Protein AF-A0A4S8LZR8-F1 (afdb_monomer)

Sequence (125 aa):
MASNDDIWLQGQAEVNFLKEKYPHVDDETIDWLVQNRAGSRQRIRKAKYNRESYQCNRESRLLKAKIRNERKQQLLEMLSAEEQESARSTHLAAHRAAQEYYRIGKRQILADKEKERRRKKRANL

Solvent-accessible surface area (backbone atoms only — not comparable to full-atom values): 7054 Å² total; per-residue (Å²): 131,87,59,90,64,64,67,71,50,60,68,70,62,33,54,51,50,48,43,70,75,40,73,90,58,52,70,69,58,51,52,52,48,52,53,54,41,52,55,49,45,50,52,51,51,51,52,51,50,51,50,52,53,41,62,79,40,39,66,64,52,51,50,55,49,49,54,52,50,52,52,51,49,55,57,45,71,73,43,54,73,70,56,37,52,52,51,51,52,52,50,51,52,53,50,51,51,53,50,48,55,49,47,67,80,36,46,66,62,53,51,52,51,51,53,50,51,52,50,53,55,60,74,76,104

Foldseek 3Di:
DDDPCLLVDDDPRVLVVCCVVCVPDDPVVSVVVRVVSVVVVVVVVVVVCVVVVCVVCVVVVVVVVVVVVVVVVVVLVPDDPVVNVVVVVVVVVVVVVVVVVVCVVCVPVVVVVVVVVVVVVVVVD

pLDDT: mean 86.0, std 9.78, range [36.94, 95.06]

Secondary structure (DSSP, 8-state):
---GGGGG--THHHHHHHHHH-TTS-HHHHHHHHHHHHHHHHHHHHHHHHHHHHHHTHHHHHHHHHHHHHHHHHHHHTS-HHHHHHHHHHHHHHHHHHHHHHHHHTHHHHHHHHHHHHHHHHH--

Organism: Dendrothele bispora (strain CBS 962.96) (NCBI:txid1314807)

Structure (mmCIF, N/CA/C/O backbone):
data_AF-A0A4S8LZR8-F1
#
_entry.id   AF-A0A4S8LZR8-F1
#
loop_
_atom_site.group_PDB
_atom_site.id
_atom_site.type_symbol
_atom_site.label_atom_id
_atom_site.label_alt_id
_atom_site.label_comp_id
_atom_site.label_asym_id
_atom_site.label_entity_id
_atom_site.label_seq_id
_atom_site.pdbx_PDB_ins_code
_atom_site.Cartn_x
_atom_site.Cartn_y
_atom_site.Cartn_z
_atom_site.occupancy
_atom_site.B_iso_or_equiv
_atom_site.auth_seq_id
_atom_site.auth_comp_id
_atom_site.auth_asym_id
_atom_site.auth_atom_id
_atom_site.pdbx_PDB_model_num
ATOM 1 N N . MET A 1 1 ? 3.579 -3.665 -31.193 1.00 37.84 1 MET A N 1
ATOM 2 C CA . MET A 1 1 ? 3.192 -3.141 -29.864 1.00 37.84 1 MET A CA 1
ATOM 3 C C . MET A 1 1 ? 3.915 -3.976 -28.822 1.00 37.84 1 MET A C 1
ATOM 5 O O . MET A 1 1 ? 3.700 -5.177 -28.806 1.00 37.84 1 MET A O 1
ATOM 9 N N . ALA A 1 2 ? 4.811 -3.373 -28.038 1.00 36.94 2 ALA A N 1
ATOM 10 C CA . ALA A 1 2 ? 5.509 -4.048 -26.941 1.00 36.94 2 ALA A CA 1
ATOM 11 C C . ALA A 1 2 ? 4.481 -4.616 -25.946 1.00 36.94 2 ALA A C 1
ATOM 13 O O . ALA A 1 2 ? 3.664 -3.857 -25.417 1.00 36.94 2 ALA A O 1
ATOM 14 N N . SER A 1 3 ? 4.479 -5.938 -25.752 1.00 49.44 3 SER A N 1
ATOM 15 C CA . SER A 1 3 ? 3.662 -6.594 -24.729 1.00 49.44 3 SER A CA 1
ATOM 16 C C . SER A 1 3 ? 4.074 -6.061 -23.352 1.00 49.44 3 SER A C 1
ATOM 18 O O . SER A 1 3 ? 5.243 -5.762 -23.114 1.00 49.44 3 SER A O 1
ATOM 20 N N . ASN A 1 4 ? 3.136 -5.975 -22.406 1.00 57.59 4 ASN A N 1
ATOM 21 C CA . ASN A 1 4 ? 3.429 -5.630 -21.005 1.00 57.59 4 ASN A CA 1
ATOM 22 C C . ASN A 1 4 ? 4.442 -6.588 -20.328 1.00 57.59 4 ASN A C 1
ATOM 24 O O . ASN A 1 4 ? 4.862 -6.326 -19.199 1.00 57.59 4 ASN A O 1
ATOM 28 N N . ASP A 1 5 ? 4.843 -7.671 -21.000 1.00 62.25 5 ASP A N 1
ATOM 29 C CA . ASP A 1 5 ? 5.773 -8.681 -20.500 1.00 62.25 5 ASP A CA 1
ATOM 30 C C . ASP A 1 5 ? 7.255 -8.316 -20.648 1.00 62.25 5 ASP A C 1
ATOM 32 O O . ASP A 1 5 ? 8.095 -8.900 -19.961 1.00 62.25 5 ASP A O 1
ATOM 36 N N . ASP A 1 6 ? 7.599 -7.300 -21.444 1.00 70.75 6 ASP A N 1
ATOM 37 C CA . ASP A 1 6 ? 9.002 -6.945 -21.699 1.00 70.75 6 ASP A CA 1
ATOM 38 C C . ASP A 1 6 ? 9.733 -6.516 -20.417 1.00 70.75 6 ASP A C 1
ATOM 40 O O . ASP A 1 6 ? 10.953 -6.641 -20.312 1.00 70.75 6 ASP A O 1
ATOM 44 N N . ILE A 1 7 ? 9.001 -6.021 -19.407 1.00 77.81 7 ILE A N 1
ATOM 45 C CA . ILE A 1 7 ? 9.563 -5.633 -18.102 1.00 77.81 7 ILE A CA 1
ATOM 46 C C . ILE A 1 7 ? 10.216 -6.807 -17.362 1.00 77.81 7 ILE A C 1
ATOM 48 O O . ILE A 1 7 ? 11.022 -6.575 -16.460 1.00 77.81 7 ILE A O 1
ATOM 52 N N . TRP A 1 8 ? 9.891 -8.048 -17.733 1.00 86.50 8 TRP A N 1
ATOM 53 C CA . TRP A 1 8 ? 10.426 -9.262 -17.122 1.00 86.50 8 TRP A CA 1
ATOM 54 C C . TRP A 1 8 ? 11.713 -9.775 -17.759 1.00 86.50 8 TRP A C 1
ATOM 56 O O . TRP A 1 8 ? 12.317 -10.672 -17.174 1.00 86.50 8 TRP A O 1
ATOM 66 N N . LEU A 1 9 ? 12.163 -9.200 -18.881 1.00 90.69 9 LEU A N 1
ATOM 67 C CA . LEU A 1 9 ? 13.495 -9.479 -19.422 1.00 90.69 9 LEU A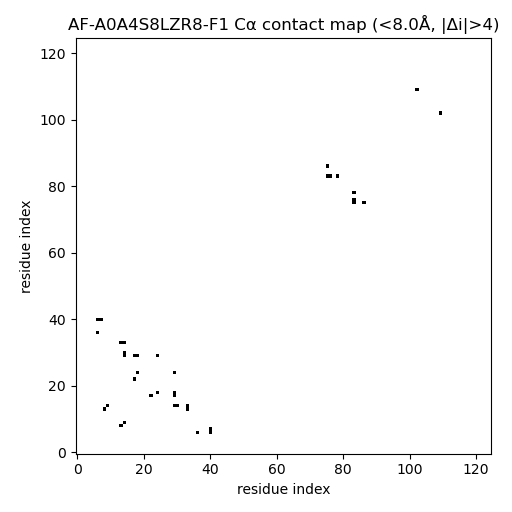 CA 1
ATOM 68 C C . LEU A 1 9 ? 14.570 -9.147 -18.377 1.00 90.69 9 LEU A C 1
ATOM 70 O O . LEU A 1 9 ? 14.421 -8.199 -17.601 1.00 90.69 9 LEU A O 1
ATOM 74 N N . GLN A 1 10 ? 15.636 -9.947 -18.342 1.00 89.12 10 GLN A N 1
ATOM 75 C CA . GLN A 1 10 ? 16.767 -9.788 -17.423 1.00 89.12 10 GLN A CA 1
ATOM 76 C C . GLN A 1 10 ? 18.083 -10.139 -18.126 1.00 89.12 10 GLN A C 1
ATOM 78 O O . GLN A 1 10 ? 18.095 -10.911 -19.087 1.00 89.12 10 GLN A O 1
ATOM 83 N N . GLY A 1 11 ? 19.194 -9.598 -17.622 1.00 90.44 11 GLY A N 1
ATOM 84 C CA . GLY A 1 11 ? 20.529 -9.875 -18.158 1.00 90.44 11 GLY A CA 1
ATOM 85 C C . GLY A 1 11 ? 20.695 -9.373 -19.594 1.00 90.44 11 GLY A C 1
ATOM 86 O O . GLY A 1 11 ? 20.108 -8.362 -19.976 1.00 90.44 11 GLY A O 1
ATOM 87 N N . GLN A 1 12 ? 21.466 -10.096 -20.409 1.00 92.75 12 GLN A N 1
ATOM 88 C CA . GLN A 1 12 ? 21.810 -9.656 -21.766 1.00 92.75 12 GLN A CA 1
ATOM 89 C C . GLN A 1 12 ? 20.586 -9.469 -22.677 1.00 92.75 12 GLN A C 1
ATOM 91 O O . GLN A 1 12 ? 20.581 -8.583 -23.526 1.00 92.75 12 GLN A O 1
ATOM 96 N N . ALA A 1 13 ? 19.522 -10.252 -22.477 1.00 91.81 13 ALA A N 1
ATOM 97 C CA . ALA A 1 13 ? 18.283 -10.105 -23.239 1.00 91.81 13 ALA A CA 1
ATOM 98 C C . ALA A 1 13 ? 17.591 -8.754 -22.975 1.00 91.81 13 ALA A C 1
ATOM 100 O O . ALA A 1 13 ? 17.029 -8.162 -23.892 1.00 91.81 13 ALA A O 1
ATOM 101 N N . GLU A 1 14 ? 17.662 -8.241 -21.740 1.00 93.31 14 GLU A N 1
ATOM 102 C CA . GLU A 1 14 ? 17.137 -6.913 -21.399 1.00 93.31 14 GLU A CA 1
ATOM 103 C C . GLU A 1 14 ? 17.974 -5.803 -22.037 1.00 93.31 14 GLU A C 1
ATOM 105 O O . GLU A 1 14 ? 17.412 -4.874 -22.611 1.00 93.31 14 GLU A O 1
ATOM 110 N N . VAL A 1 15 ? 19.303 -5.926 -21.984 1.00 92.81 15 VAL A N 1
ATOM 111 C CA . VAL A 1 15 ? 20.227 -4.962 -22.599 1.00 92.81 15 VAL A CA 1
ATOM 112 C C . VAL A 1 15 ? 20.006 -4.897 -24.109 1.00 92.81 15 VAL A C 1
ATOM 114 O O . VAL A 1 15 ? 19.821 -3.811 -24.651 1.00 92.81 15 VAL A O 1
ATOM 117 N N . ASN A 1 16 ? 19.951 -6.048 -24.783 1.00 93.50 16 ASN A N 1
ATOM 118 C CA . ASN A 1 16 ? 19.741 -6.118 -26.229 1.00 93.50 16 ASN A CA 1
ATOM 119 C C . ASN A 1 16 ? 18.395 -5.503 -26.630 1.00 93.50 16 ASN A C 1
ATOM 121 O O . ASN A 1 16 ? 18.348 -4.690 -27.547 1.00 93.50 16 ASN A O 1
ATOM 125 N N . PHE A 1 17 ? 17.323 -5.818 -25.895 1.00 92.88 17 PHE A N 1
ATOM 126 C CA . PHE A 1 17 ? 16.009 -5.217 -26.117 1.00 92.88 17 PHE A CA 1
ATOM 127 C C . PHE A 1 17 ? 16.030 -3.692 -25.947 1.00 92.88 17 PHE A C 1
ATOM 129 O O . PHE A 1 17 ? 15.430 -2.970 -26.740 1.00 92.88 17 PHE A O 1
ATOM 136 N N . LEU A 1 18 ? 16.707 -3.181 -24.913 1.00 91.75 18 LEU A N 1
ATOM 137 C CA . LEU A 1 18 ? 16.798 -1.739 -24.684 1.00 91.75 18 LEU A CA 1
ATOM 138 C C . LEU A 1 18 ? 17.631 -1.045 -25.764 1.00 91.75 18 LEU A C 1
ATOM 140 O O . LEU A 1 18 ? 17.217 0.018 -26.216 1.00 91.75 18 LEU A O 1
ATOM 144 N N . LYS A 1 19 ? 18.729 -1.653 -26.225 1.00 93.19 19 LYS A N 1
ATOM 145 C CA . LYS A 1 19 ? 19.541 -1.134 -27.338 1.00 93.19 19 LYS A CA 1
ATOM 146 C C . LYS A 1 19 ? 18.777 -1.133 -28.661 1.00 93.19 19 LYS A C 1
ATOM 148 O O . LYS A 1 19 ? 18.837 -0.156 -29.395 1.00 93.19 19 LYS A O 1
ATOM 153 N N . GLU A 1 20 ? 18.009 -2.181 -28.947 1.00 93.25 20 GLU A N 1
ATOM 154 C CA . GLU A 1 20 ? 17.157 -2.244 -30.142 1.00 93.25 20 GLU A CA 1
ATOM 155 C C . GLU A 1 20 ? 16.041 -1.191 -30.091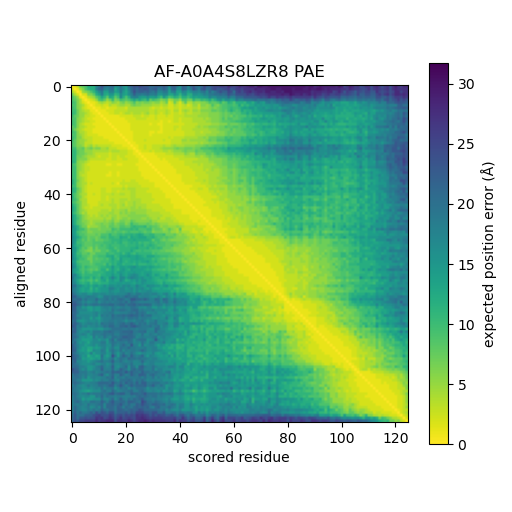 1.00 93.25 20 GLU A C 1
ATOM 157 O O . GLU A 1 20 ? 15.747 -0.519 -31.079 1.00 93.25 20 GLU A O 1
ATOM 162 N N . LYS A 1 21 ? 15.434 -1.010 -28.915 1.00 90.50 21 LYS A N 1
ATOM 163 C CA . LYS A 1 21 ? 14.338 -0.061 -28.710 1.00 90.50 21 LYS A CA 1
ATOM 164 C C . LYS A 1 21 ? 14.802 1.396 -28.661 1.00 90.50 21 LYS A C 1
ATOM 166 O O . LYS A 1 21 ? 14.051 2.288 -29.057 1.00 90.50 21 LYS A O 1
ATOM 171 N N . TYR A 1 22 ? 16.009 1.636 -28.161 1.00 91.31 22 TYR A N 1
ATOM 172 C CA . TYR A 1 22 ? 16.603 2.955 -27.973 1.00 91.31 22 TYR A CA 1
ATOM 173 C C . TYR A 1 22 ? 18.020 2.997 -28.571 1.00 91.31 22 TYR A C 1
ATOM 175 O O . TYR A 1 22 ? 18.998 3.132 -27.841 1.00 91.31 22 TYR A O 1
ATOM 183 N N . PRO A 1 23 ? 18.154 2.915 -29.907 1.00 91.75 23 PRO A N 1
ATOM 184 C CA . PRO A 1 23 ? 19.454 2.765 -30.572 1.00 91.75 23 PRO A CA 1
ATOM 185 C C . PRO A 1 23 ? 20.350 4.010 -30.499 1.00 91.75 23 PRO A C 1
ATOM 187 O O . PRO A 1 23 ? 21.530 3.939 -30.817 1.00 91.75 23 PRO A O 1
ATOM 190 N N . HIS A 1 24 ? 19.792 5.158 -30.113 1.00 92.88 24 HIS A N 1
ATOM 191 C CA . HIS A 1 24 ? 20.485 6.445 -29.993 1.00 92.88 24 HIS A CA 1
ATOM 192 C C . HIS A 1 24 ? 20.915 6.765 -28.553 1.00 92.88 24 HIS A C 1
ATOM 194 O O . HIS A 1 24 ? 21.390 7.866 -28.287 1.00 92.88 24 HIS A O 1
ATOM 200 N N . VAL A 1 25 ? 20.679 5.845 -27.620 1.00 92.25 25 VAL A N 1
ATOM 201 C CA . VAL A 1 25 ? 20.966 6.021 -26.197 1.00 92.25 25 VAL A CA 1
ATOM 202 C C . VAL A 1 25 ? 22.310 5.371 -25.875 1.00 92.25 25 VAL A C 1
ATOM 204 O O . VAL A 1 25 ? 22.602 4.282 -26.366 1.00 92.25 25 VAL A O 1
ATOM 207 N N . ASP A 1 26 ? 23.129 6.052 -25.077 1.00 94.94 26 ASP A N 1
ATOM 208 C CA . ASP A 1 26 ? 24.444 5.558 -24.671 1.00 94.94 26 ASP A CA 1
ATOM 209 C C . ASP A 1 26 ? 24.361 4.410 -23.655 1.00 94.94 26 ASP A C 1
ATOM 211 O O . ASP A 1 26 ? 23.337 4.176 -23.008 1.00 94.94 26 ASP A O 1
ATOM 215 N N . ASP A 1 27 ? 25.466 3.676 -23.515 1.00 93.12 27 ASP A N 1
ATOM 216 C CA . ASP A 1 27 ? 25.526 2.502 -22.644 1.00 93.12 27 ASP A CA 1
ATOM 217 C C . ASP A 1 27 ? 25.258 2.852 -21.165 1.00 93.12 27 ASP A C 1
ATOM 219 O O . ASP A 1 27 ? 24.577 2.089 -20.480 1.00 93.12 27 ASP A O 1
ATOM 223 N N . GLU A 1 28 ? 25.678 4.032 -20.689 1.00 95.06 28 GLU A N 1
ATOM 224 C CA . GLU A 1 28 ? 25.398 4.493 -19.318 1.00 95.06 28 GLU A CA 1
ATOM 225 C C . GLU A 1 28 ? 23.894 4.659 -19.058 1.00 95.06 28 GLU A C 1
ATOM 227 O O . GLU A 1 28 ? 23.366 4.228 -18.026 1.00 95.06 28 GLU A O 1
ATOM 232 N N . THR A 1 29 ? 23.167 5.247 -20.006 1.00 94.00 29 THR A N 1
ATOM 233 C CA . THR A 1 29 ? 21.719 5.407 -19.887 1.00 94.00 29 THR A CA 1
ATOM 234 C C . THR A 1 29 ? 20.998 4.066 -20.035 1.00 94.00 29 THR A C 1
ATOM 236 O O . THR A 1 29 ? 19.992 3.837 -19.354 1.00 94.00 29 THR A O 1
ATOM 239 N N . ILE A 1 30 ? 21.501 3.146 -20.868 1.00 94.06 30 ILE A N 1
ATOM 240 C CA . ILE A 1 30 ? 20.974 1.774 -20.936 1.00 94.06 30 ILE A CA 1
ATOM 241 C C . ILE A 1 30 ? 21.118 1.079 -19.575 1.00 94.06 30 ILE A C 1
ATOM 243 O O . ILE A 1 30 ? 20.136 0.518 -19.078 1.00 94.06 30 ILE A O 1
ATOM 247 N N . ASP A 1 31 ? 22.275 1.180 -18.924 1.00 92.69 31 ASP A N 1
ATOM 248 C CA . ASP A 1 31 ? 22.499 0.614 -17.590 1.00 92.69 31 ASP A CA 1
ATOM 249 C C . ASP A 1 31 ? 21.566 1.234 -16.541 1.00 92.69 31 ASP A C 1
ATOM 251 O O . ASP A 1 31 ? 20.937 0.525 -15.742 1.00 92.69 31 ASP A O 1
ATOM 255 N N . TRP A 1 32 ? 21.379 2.556 -16.583 1.00 93.94 32 TRP A N 1
ATOM 256 C CA . TRP A 1 32 ? 20.416 3.248 -15.726 1.00 93.94 32 TRP A CA 1
ATOM 257 C C . TRP A 1 32 ? 18.974 2.754 -15.947 1.00 93.94 32 TRP A C 1
ATOM 259 O O . TRP A 1 32 ? 18.209 2.566 -14.988 1.00 93.94 32 TRP A O 1
ATOM 269 N N . LEU A 1 33 ? 18.578 2.493 -17.197 1.00 91.62 33 LEU A N 1
ATOM 270 C CA . LEU A 1 33 ? 17.266 1.929 -17.526 1.00 91.62 33 LEU A CA 1
ATOM 271 C C . LEU A 1 33 ? 17.111 0.505 -16.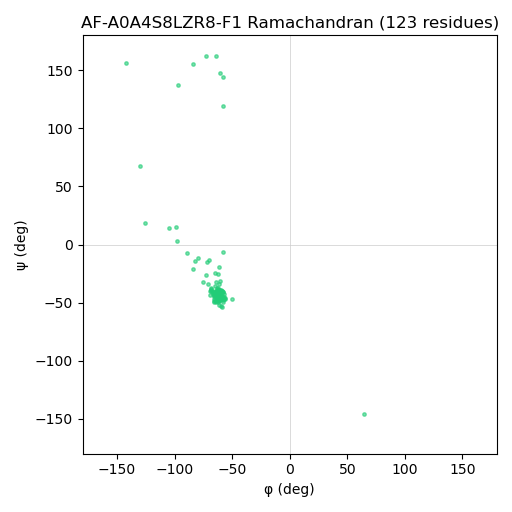978 1.00 91.62 33 LEU A C 1
ATOM 273 O O . LEU A 1 33 ? 16.059 0.193 -16.409 1.00 91.62 33 LEU A O 1
ATOM 277 N N . VAL A 1 34 ? 18.140 -0.340 -17.088 1.00 93.81 34 VAL A N 1
ATOM 278 C CA . VAL A 1 34 ? 18.151 -1.698 -16.515 1.00 93.81 34 VAL A CA 1
ATOM 279 C C . VAL A 1 34 ? 17.929 -1.644 -14.999 1.00 93.81 34 VAL A C 1
ATOM 281 O O . VAL A 1 34 ? 17.062 -2.351 -14.471 1.00 93.81 34 VAL A O 1
ATOM 284 N N . GLN A 1 35 ? 18.632 -0.757 -14.288 1.00 92.25 35 GLN A N 1
ATOM 285 C CA . GLN A 1 35 ? 18.475 -0.597 -12.837 1.00 92.25 35 GLN A CA 1
ATOM 286 C C . GLN A 1 35 ? 17.060 -0.138 -12.448 1.00 92.25 35 GLN A C 1
ATOM 288 O O . GLN A 1 35 ? 16.423 -0.718 -11.559 1.00 92.25 35 GLN A O 1
ATOM 293 N N . ASN A 1 36 ? 16.509 0.858 -13.146 1.00 90.00 36 ASN A N 1
ATOM 294 C CA . ASN A 1 36 ? 15.144 1.330 -12.891 1.00 90.00 36 ASN A CA 1
ATOM 295 C C . ASN A 1 36 ? 14.082 0.257 -13.145 1.00 90.00 36 ASN A C 1
ATOM 297 O O . ASN A 1 36 ? 13.084 0.144 -12.412 1.00 90.00 36 ASN A O 1
ATOM 301 N N . ARG A 1 37 ? 14.286 -0.557 -14.180 1.00 91.62 37 ARG A N 1
ATOM 302 C C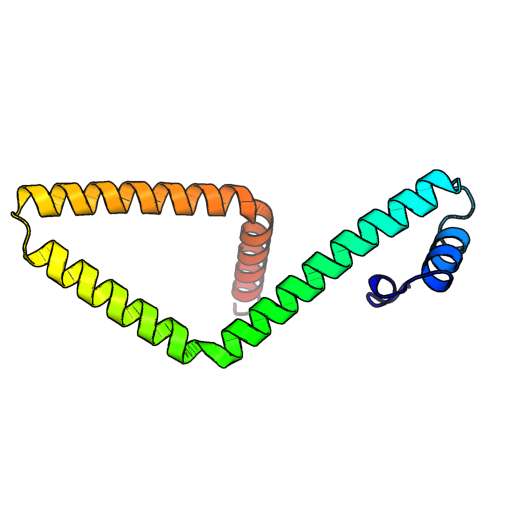A . ARG A 1 37 ? 13.406 -1.682 -14.499 1.00 91.62 37 ARG A CA 1
ATOM 303 C C . ARG A 1 37 ? 13.513 -2.779 -13.448 1.00 91.62 37 ARG A C 1
ATOM 305 O O . ARG A 1 37 ? 12.474 -3.289 -13.027 1.00 91.62 37 ARG A O 1
ATOM 312 N N . ALA A 1 38 ? 14.705 -3.060 -12.921 1.00 91.19 38 ALA A N 1
ATOM 313 C CA . ALA A 1 38 ? 14.890 -3.979 -11.798 1.00 91.19 38 ALA A CA 1
ATOM 314 C C . ALA A 1 38 ? 14.096 -3.546 -10.553 1.00 91.19 38 ALA A C 1
ATOM 316 O O . ALA A 1 38 ? 13.332 -4.347 -9.999 1.00 91.19 38 ALA A O 1
ATOM 317 N N . GLY A 1 39 ? 14.175 -2.267 -10.169 1.00 89.44 39 GLY A N 1
ATOM 318 C CA . GLY A 1 39 ? 13.370 -1.720 -9.071 1.00 89.44 39 GLY A CA 1
ATOM 319 C C . GLY A 1 39 ? 11.863 -1.825 -9.336 1.00 89.44 39 GLY A C 1
ATOM 320 O O . GLY A 1 39 ? 11.074 -2.185 -8.456 1.00 89.44 39 GLY A O 1
ATOM 321 N N . SER A 1 40 ? 11.439 -1.588 -10.578 1.00 88.00 40 SER A N 1
ATOM 322 C CA . SER A 1 40 ? 10.036 -1.720 -10.982 1.00 88.00 40 SER A CA 1
ATOM 323 C C . SER A 1 40 ? 9.535 -3.166 -10.910 1.00 88.00 40 SER A C 1
ATOM 325 O O . SER A 1 40 ? 8.477 -3.403 -10.322 1.00 88.00 40 SER A O 1
ATOM 327 N N . ARG A 1 41 ? 10.318 -4.144 -11.385 1.00 90.81 41 ARG A N 1
ATOM 328 C CA . ARG A 1 41 ? 10.026 -5.579 -11.225 1.00 90.81 41 ARG A CA 1
ATOM 329 C C . ARG A 1 41 ? 9.859 -5.957 -9.760 1.00 90.81 41 ARG A C 1
ATOM 331 O O . ARG A 1 41 ? 8.895 -6.638 -9.411 1.00 90.81 41 ARG A O 1
ATOM 338 N N . GLN A 1 42 ? 10.767 -5.511 -8.892 1.00 90.25 42 GLN A N 1
ATOM 339 C CA . GLN A 1 42 ? 10.701 -5.812 -7.462 1.00 90.25 42 GLN A CA 1
ATOM 340 C C . GLN A 1 42 ? 9.415 -5.264 -6.833 1.00 90.25 42 GLN A C 1
ATOM 342 O O . GLN A 1 42 ? 8.740 -5.982 -6.091 1.00 90.25 42 GLN A O 1
ATOM 347 N N . ARG A 1 43 ? 9.026 -4.024 -7.166 1.00 88.12 43 ARG A N 1
ATOM 348 C CA . ARG A 1 43 ? 7.756 -3.436 -6.706 1.00 88.12 43 ARG A CA 1
ATOM 349 C C . ARG A 1 43 ? 6.553 -4.263 -7.152 1.00 88.12 43 ARG A C 1
ATOM 351 O O . ARG A 1 43 ? 5.683 -4.544 -6.329 1.00 88.12 43 ARG A O 1
ATOM 358 N N . ILE A 1 44 ? 6.519 -4.689 -8.416 1.00 87.44 44 ILE A N 1
ATOM 359 C CA . ILE A 1 44 ? 5.426 -5.504 -8.965 1.00 87.44 44 ILE A CA 1
ATOM 360 C C . ILE A 1 44 ? 5.372 -6.878 -8.282 1.00 87.44 44 ILE A C 1
ATOM 362 O O . ILE A 1 44 ? 4.307 -7.277 -7.809 1.00 87.44 44 ILE A O 1
ATOM 366 N N . ARG A 1 45 ? 6.512 -7.574 -8.147 1.00 88.56 45 ARG A N 1
ATOM 367 C CA . ARG A 1 45 ? 6.598 -8.862 -7.431 1.00 88.56 45 ARG A CA 1
ATOM 368 C C . ARG A 1 45 ? 6.111 -8.733 -5.992 1.00 88.56 45 ARG A C 1
ATOM 370 O O . ARG A 1 45 ? 5.282 -9.525 -5.558 1.00 88.56 45 ARG A O 1
ATOM 377 N N . LYS A 1 46 ? 6.561 -7.701 -5.272 1.00 89.62 46 LYS A N 1
ATOM 378 C CA . LYS A 1 46 ? 6.133 -7.429 -3.894 1.00 89.62 46 LYS A CA 1
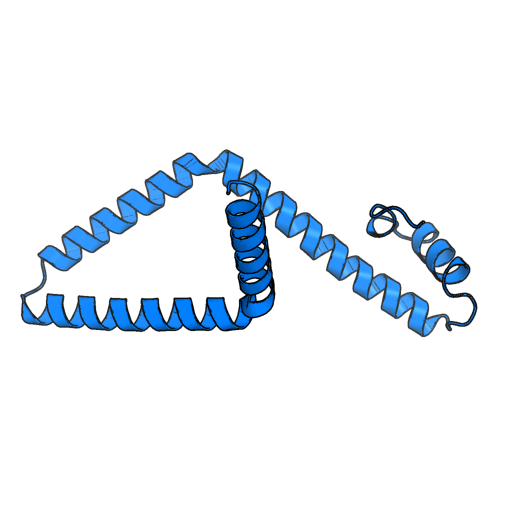ATOM 379 C C . LYS A 1 46 ? 4.631 -7.161 -3.809 1.00 89.62 46 LYS A C 1
ATOM 381 O O . LYS A 1 46 ? 3.979 -7.663 -2.901 1.00 89.62 46 LYS A O 1
ATOM 386 N N . ALA A 1 47 ? 4.066 -6.397 -4.743 1.00 82.06 47 ALA A N 1
ATOM 387 C CA . ALA A 1 47 ? 2.629 -6.135 -4.782 1.00 82.06 47 ALA A CA 1
ATOM 388 C C . ALA A 1 47 ? 1.817 -7.417 -5.030 1.00 82.06 47 ALA A C 1
ATOM 390 O O . ALA A 1 47 ? 0.833 -7.653 -4.327 1.00 82.06 47 ALA A O 1
ATOM 391 N N . LYS A 1 48 ? 2.253 -8.259 -5.977 1.00 86.38 48 LYS A N 1
ATOM 392 C CA . LYS A 1 48 ? 1.634 -9.560 -6.266 1.00 86.38 48 LYS A CA 1
ATOM 393 C C . LYS A 1 48 ? 1.701 -10.488 -5.051 1.00 86.38 48 LYS A C 1
ATOM 395 O O . LYS A 1 48 ? 0.658 -10.920 -4.570 1.00 86.38 48 LYS A O 1
ATOM 400 N N . TYR A 1 49 ? 2.893 -10.671 -4.484 1.00 87.69 49 TYR A N 1
ATOM 401 C CA . TYR A 1 49 ? 3.099 -11.474 -3.279 1.00 87.69 49 TYR A CA 1
ATOM 402 C C . TYR A 1 49 ? 2.245 -10.982 -2.107 1.00 87.69 49 TYR A C 1
ATOM 404 O O . TYR A 1 49 ? 1.580 -11.770 -1.446 1.00 87.69 49 TYR A O 1
ATOM 412 N N . ASN A 1 50 ? 2.201 -9.670 -1.856 1.00 85.81 50 ASN A N 1
ATOM 413 C CA . ASN A 1 50 ? 1.387 -9.111 -0.778 1.00 85.81 50 ASN A CA 1
ATOM 414 C C . ASN A 1 50 ? -0.109 -9.362 -0.989 1.00 85.81 50 ASN A C 1
ATOM 416 O O . ASN A 1 50 ? -0.824 -9.598 -0.017 1.00 85.81 50 ASN A O 1
ATOM 420 N N . ARG A 1 51 ? -0.589 -9.305 -2.237 1.00 84.94 51 ARG A N 1
ATOM 421 C CA . ARG A 1 51 ? -1.983 -9.605 -2.578 1.00 84.94 51 ARG A CA 1
ATOM 422 C C . ARG A 1 51 ? -2.304 -11.076 -2.330 1.00 84.94 51 ARG A C 1
ATOM 424 O O . ARG A 1 51 ? -3.288 -11.356 -1.653 1.00 84.94 51 ARG A O 1
ATOM 431 N N . GLU A 1 52 ? -1.476 -11.982 -2.834 1.00 88.81 52 GLU A N 1
ATOM 432 C CA . GLU A 1 52 ? -1.638 -13.431 -2.660 1.00 88.81 52 GLU A CA 1
ATOM 433 C C . GLU A 1 52 ? -1.534 -13.815 -1.178 1.00 88.81 52 GLU A C 1
ATOM 435 O O . GLU A 1 52 ? -2.433 -14.441 -0.624 1.00 88.81 52 GLU A O 1
ATOM 440 N N . SER A 1 53 ? -0.509 -13.317 -0.482 1.00 90.94 53 SER A N 1
ATOM 441 C CA . SER A 1 53 ? -0.332 -13.494 0.962 1.00 90.94 53 SER A CA 1
ATOM 442 C C . SER A 1 53 ? -1.521 -12.958 1.761 1.00 90.94 53 SER A C 1
ATOM 444 O O . SER A 1 53 ? -1.938 -13.585 2.738 1.00 90.94 53 SER A O 1
ATOM 446 N N . TYR A 1 54 ? -2.082 -11.806 1.375 1.00 83.31 54 TYR A N 1
ATOM 447 C CA . TYR A 1 54 ? -3.285 -11.278 2.014 1.00 83.31 54 TYR A CA 1
ATOM 448 C C . TYR A 1 54 ? -4.488 -12.186 1.776 1.00 83.31 54 TYR A C 1
ATOM 450 O O . TYR A 1 54 ? -5.227 -12.429 2.721 1.00 83.31 54 TYR A O 1
ATOM 458 N N . GLN A 1 55 ? -4.681 -12.689 0.555 1.00 86.75 55 GLN A N 1
ATOM 459 C CA . GLN A 1 55 ? -5.790 -13.583 0.224 1.00 86.75 55 GLN A CA 1
ATOM 460 C C . GLN A 1 55 ? -5.712 -14.889 1.020 1.00 86.75 55 GLN A C 1
ATOM 462 O O . GLN A 1 55 ? -6.680 -15.224 1.698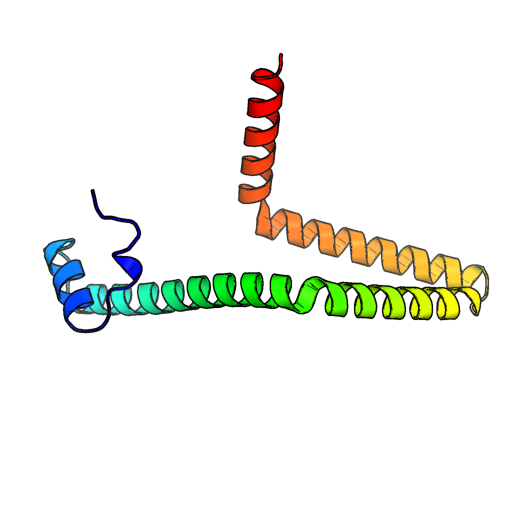 1.00 86.75 55 GLN A O 1
ATOM 467 N N . CYS A 1 56 ? -4.555 -15.556 1.039 1.00 90.62 56 CYS A N 1
ATOM 468 C CA . CYS A 1 56 ? -4.372 -16.811 1.775 1.00 90.62 56 CYS A CA 1
ATOM 469 C C . CYS A 1 56 ? -4.520 -16.641 3.294 1.00 90.62 56 CYS A C 1
ATOM 471 O O . CYS A 1 56 ? -4.997 -17.537 3.977 1.00 90.62 56 CYS A O 1
ATOM 473 N N . ASN A 1 57 ? -4.137 -15.482 3.839 1.00 90.94 57 ASN A N 1
ATOM 474 C CA . ASN A 1 57 ? -4.181 -15.217 5.282 1.00 90.94 57 ASN A CA 1
ATOM 475 C C . ASN A 1 57 ? -5.340 -14.303 5.698 1.00 90.94 57 ASN A C 1
ATOM 477 O O . ASN A 1 57 ? -5.312 -13.737 6.797 1.00 90.94 57 ASN A O 1
ATOM 481 N N . ARG A 1 58 ? -6.327 -14.091 4.820 1.00 89.50 58 ARG A N 1
ATOM 482 C CA . ARG A 1 58 ? -7.359 -13.066 5.007 1.00 89.50 58 ARG A CA 1
ATOM 483 C C . ARG A 1 58 ? -8.113 -13.272 6.312 1.00 89.50 58 ARG A C 1
ATOM 485 O O . ARG A 1 58 ? -8.229 -12.339 7.100 1.00 89.50 58 ARG A O 1
ATOM 492 N N . GLU A 1 59 ? -8.578 -14.489 6.553 1.00 91.88 59 GLU A N 1
ATOM 493 C CA . GLU A 1 59 ? -9.385 -14.829 7.727 1.00 91.88 59 GLU A CA 1
ATOM 494 C C . GLU A 1 59 ? -8.602 -14.645 9.025 1.00 91.88 59 GLU A C 1
ATOM 496 O O . GLU A 1 59 ? -9.047 -13.926 9.916 1.00 91.88 59 GLU A O 1
ATOM 501 N N . SER A 1 60 ? -7.379 -15.178 9.095 1.00 93.31 60 SER A N 1
ATOM 502 C CA . SER A 1 60 ? -6.492 -14.997 10.251 1.00 93.31 60 SER A CA 1
ATOM 503 C C . SER A 1 60 ? -6.201 -13.516 10.531 1.00 93.31 60 SER A C 1
ATOM 505 O O . SER A 1 60 ? -6.221 -13.072 11.682 1.00 93.31 60 SER A O 1
ATOM 507 N N . ARG A 1 61 ? -5.977 -12.706 9.486 1.00 90.19 61 ARG A N 1
ATOM 508 C CA . ARG A 1 61 ? -5.765 -11.255 9.625 1.00 90.19 61 ARG A CA 1
ATOM 509 C C . ARG A 1 61 ? -7.012 -10.539 10.139 1.00 90.19 61 ARG A C 1
ATOM 511 O O . ARG A 1 61 ? -6.883 -9.673 11.003 1.00 90.19 61 ARG A O 1
ATOM 518 N N . LEU A 1 62 ? -8.193 -10.894 9.632 1.00 91.19 62 LEU A N 1
ATOM 519 C CA . LEU A 1 62 ? -9.464 -10.335 10.094 1.00 91.19 62 LEU A CA 1
ATOM 520 C C . LEU A 1 62 ? -9.738 -10.713 11.553 1.00 91.19 62 LEU A C 1
ATOM 522 O O . LEU A 1 62 ? -10.098 -9.841 12.339 1.00 91.19 62 LEU A O 1
ATOM 526 N N . LEU A 1 63 ? -9.480 -11.963 11.941 1.00 94.81 63 LEU A N 1
ATOM 527 C CA . LEU A 1 63 ? -9.627 -12.420 13.321 1.00 94.81 63 LEU A CA 1
ATOM 528 C C . LEU A 1 63 ? -8.689 -11.662 14.271 1.00 94.81 63 LEU A C 1
ATOM 530 O O . LEU A 1 63 ? -9.132 -11.130 15.285 1.00 94.81 63 LEU A O 1
ATOM 534 N N . LYS A 1 64 ? -7.404 -11.526 13.916 1.00 93.19 64 LYS A N 1
ATOM 535 C CA . LYS A 1 64 ? -6.439 -10.736 14.703 1.00 93.19 64 LYS A CA 1
ATOM 536 C C . LYS A 1 64 ? -6.862 -9.272 14.839 1.00 93.19 64 LYS A C 1
ATOM 538 O O . LYS A 1 64 ? -6.679 -8.679 15.901 1.00 93.19 64 LYS A O 1
ATOM 543 N N . ALA A 1 65 ? -7.417 -8.683 13.779 1.00 91.25 65 ALA A N 1
ATOM 544 C CA . ALA A 1 65 ? -7.932 -7.317 13.815 1.00 91.25 65 ALA A CA 1
ATOM 545 C C . ALA A 1 65 ? -9.157 -7.195 14.733 1.00 91.25 65 ALA A C 1
ATOM 547 O O . ALA A 1 65 ? -9.217 -6.257 15.526 1.00 91.25 65 ALA A O 1
ATOM 548 N N . LYS A 1 66 ? -10.080 -8.164 14.678 1.00 93.94 66 LYS A N 1
ATOM 549 C CA . LYS A 1 66 ? -11.250 -8.237 15.561 1.00 93.94 66 LYS A CA 1
ATOM 550 C C . LYS A 1 66 ? -10.830 -8.294 17.032 1.00 93.94 66 LYS A C 1
ATOM 552 O O . LYS A 1 66 ? -11.196 -7.402 17.787 1.00 93.94 66 LYS A O 1
ATOM 557 N N . ILE A 1 67 ? -9.959 -9.239 17.391 1.00 93.62 67 ILE A N 1
ATOM 558 C CA . ILE A 1 67 ? -9.444 -9.399 18.763 1.00 93.62 67 ILE A CA 1
ATOM 559 C C . ILE A 1 67 ? -8.760 -8.116 19.252 1.00 93.62 67 ILE A C 1
ATOM 561 O O . ILE A 1 67 ? -8.944 -7.683 20.387 1.00 93.62 67 ILE A O 1
ATOM 565 N N . ARG A 1 68 ? -7.955 -7.470 18.399 1.00 92.38 68 ARG A N 1
ATOM 566 C CA . ARG A 1 68 ? -7.310 -6.198 18.751 1.00 92.38 68 ARG A CA 1
ATOM 567 C C . ARG A 1 68 ? -8.335 -5.093 19.024 1.00 92.38 68 ARG A C 1
ATOM 569 O O . ARG A 1 68 ? -8.121 -4.305 19.940 1.00 92.38 68 ARG A O 1
ATOM 576 N N . ASN A 1 69 ? -9.398 -5.009 18.229 1.00 90.44 69 ASN A N 1
ATOM 577 C CA . ASN A 1 69 ? -10.445 -4.006 18.417 1.00 90.44 69 ASN A CA 1
ATOM 578 C C . ASN A 1 69 ? -11.256 -4.270 19.689 1.00 90.44 69 ASN A C 1
ATOM 580 O O . ASN A 1 69 ? -11.516 -3.326 20.424 1.00 90.44 69 ASN A O 1
ATOM 584 N N . GLU A 1 70 ? -11.572 -5.530 19.990 1.00 92.06 70 GLU A N 1
ATOM 585 C CA . GLU A 1 70 ? -12.234 -5.924 21.242 1.00 92.06 70 GLU A CA 1
ATOM 586 C C . GLU A 1 70 ? -11.400 -5.516 22.461 1.00 92.06 70 GLU A C 1
ATOM 588 O O . GLU A 1 70 ? -11.911 -4.869 23.368 1.00 92.06 70 GLU A O 1
ATOM 593 N N . ARG A 1 71 ? -10.085 -5.776 22.446 1.00 90.94 71 ARG A N 1
ATOM 594 C CA . ARG A 1 71 ? -9.185 -5.332 23.526 1.00 90.94 71 ARG A CA 1
ATOM 595 C C . ARG A 1 71 ? -9.146 -3.814 23.678 1.00 90.94 71 ARG A C 1
ATOM 597 O O . ARG A 1 71 ? -9.124 -3.309 24.792 1.00 90.94 71 ARG A O 1
ATOM 604 N N . LYS A 1 72 ? -9.122 -3.074 22.566 1.00 87.25 72 LYS A N 1
ATOM 605 C CA . LYS A 1 72 ? -9.181 -1.604 22.605 1.00 87.25 72 LYS A CA 1
ATOM 606 C C . LYS A 1 72 ? -10.494 -1.110 23.205 1.00 87.25 72 LYS A C 1
ATOM 608 O O . LYS A 1 72 ? -10.472 -0.141 23.950 1.00 87.25 72 LYS A O 1
ATOM 613 N N . GLN A 1 73 ? -11.602 -1.766 22.874 1.00 87.06 73 GLN A N 1
ATOM 614 C CA . GLN A 1 73 ? -12.917 -1.425 23.397 1.00 87.06 73 GLN A CA 1
ATOM 615 C C . GLN A 1 73 ? -12.994 -1.670 24.907 1.00 87.06 73 GLN A C 1
ATOM 617 O O . GLN A 1 73 ? -13.383 -0.769 25.637 1.00 87.06 73 GLN A O 1
ATOM 622 N N . GLN A 1 74 ? -12.520 -2.826 25.377 1.00 90.56 74 GLN A N 1
ATOM 623 C CA . GLN A 1 74 ? -12.439 -3.133 26.808 1.00 90.56 74 GLN A CA 1
ATOM 624 C C . GLN A 1 74 ? -11.593 -2.103 27.565 1.00 90.56 74 GLN A C 1
ATOM 626 O O . GLN A 1 74 ? -12.006 -1.608 28.605 1.00 90.56 74 GLN A O 1
ATOM 631 N N . LEU A 1 75 ? -10.428 -1.731 27.023 1.00 88.44 75 LEU A N 1
ATOM 632 C CA . LEU A 1 75 ? -9.579 -0.702 27.629 1.00 88.44 75 LEU A CA 1
ATOM 633 C C . LEU A 1 75 ? -10.265 0.667 27.671 1.00 88.4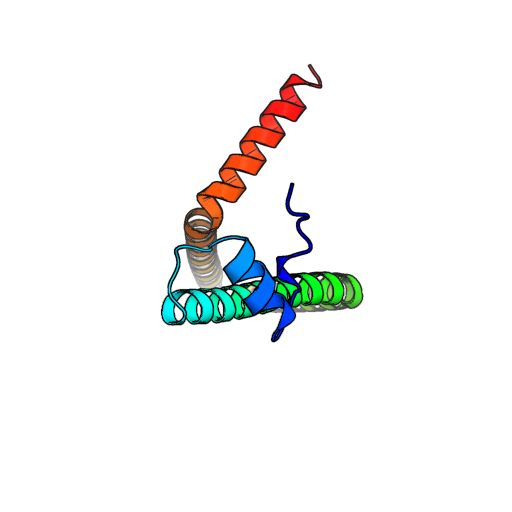4 75 LEU A C 1
ATOM 635 O O . LEU A 1 75 ? -10.120 1.374 28.659 1.00 88.44 75 LEU A O 1
ATOM 639 N N . LEU A 1 76 ? -11.008 1.040 26.625 1.00 87.00 76 LEU A N 1
ATOM 640 C CA . LEU A 1 76 ? -11.789 2.278 26.612 1.00 87.00 76 LEU A CA 1
ATOM 641 C C . LEU A 1 76 ? -12.886 2.260 27.680 1.00 87.00 76 LEU A C 1
ATOM 643 O O . LEU A 1 76 ? -13.063 3.255 28.366 1.00 87.00 76 LEU A O 1
ATOM 647 N N . GLU A 1 77 ? -13.594 1.144 27.843 1.00 88.88 77 GLU A N 1
ATOM 648 C CA . GLU A 1 77 ? -14.668 0.996 28.836 1.00 88.88 77 GLU A CA 1
ATOM 649 C C . GLU A 1 77 ? -14.171 1.093 30.286 1.00 88.88 77 GLU A C 1
ATOM 651 O O . GLU A 1 77 ? -14.938 1.478 31.164 1.00 88.88 77 GLU A O 1
ATOM 656 N N . MET A 1 78 ? -12.890 0.802 30.536 1.00 90.69 78 MET A N 1
ATOM 657 C CA . MET A 1 78 ? -12.255 0.943 31.852 1.00 90.69 78 MET A CA 1
ATOM 658 C C . MET A 1 78 ? -11.854 2.384 32.203 1.00 90.69 78 MET A C 1
ATOM 660 O O . MET A 1 78 ? -11.489 2.644 33.348 1.00 90.69 78 MET A O 1
ATOM 664 N N . LEU A 1 79 ? -11.880 3.308 31.240 1.00 90.12 79 LEU A N 1
ATOM 665 C CA . LEU A 1 79 ? -11.539 4.715 31.458 1.00 90.12 79 LEU A CA 1
ATOM 666 C C . LEU A 1 79 ? -12.738 5.504 31.993 1.00 90.12 79 LEU A C 1
ATOM 668 O O . LEU A 1 79 ? -13.892 5.167 31.710 1.00 90.12 79 LEU A O 1
ATOM 672 N N . SER A 1 80 ? -12.464 6.602 32.697 1.00 91.75 80 SER A N 1
ATOM 673 C CA . SER A 1 80 ? -13.496 7.578 33.061 1.00 91.75 80 SER A CA 1
ATOM 674 C C . SER A 1 80 ? -14.106 8.248 31.820 1.00 91.75 80 SER A C 1
ATOM 676 O O . SER A 1 80 ? -13.533 8.221 30.729 1.00 91.75 80 SER A O 1
ATOM 678 N N . ALA A 1 81 ? -15.276 8.875 31.963 1.00 87.81 81 ALA A N 1
ATOM 679 C CA . ALA A 1 81 ? -15.974 9.498 30.834 1.00 87.81 81 ALA A CA 1
ATOM 680 C C . ALA A 1 81 ? -15.136 10.590 30.133 1.00 87.81 81 ALA A C 1
ATOM 682 O O . ALA A 1 81 ? -15.097 10.634 28.902 1.00 87.81 81 ALA A O 1
ATOM 683 N N . GLU A 1 82 ? -14.408 11.415 30.894 1.00 88.06 82 GLU A N 1
ATOM 684 C CA . GLU A 1 82 ? -13.523 12.457 30.347 1.00 88.06 82 GLU A CA 1
ATOM 685 C C . GLU A 1 82 ? -12.329 11.858 29.585 1.00 88.06 82 GLU A C 1
ATOM 687 O O . GLU A 1 82 ? -11.970 12.313 28.494 1.00 88.06 82 GLU A O 1
ATOM 692 N N . GLU A 1 83 ? -11.741 10.783 30.108 1.00 85.94 83 GLU A N 1
ATOM 693 C CA . GLU A 1 83 ? -10.641 10.068 29.456 1.00 85.94 83 GLU A CA 1
ATOM 694 C C . GLU A 1 83 ? -11.104 9.341 28.186 1.00 85.94 83 GLU A C 1
ATOM 696 O O . GLU A 1 83 ? -10.390 9.331 27.179 1.00 85.94 83 GLU A O 1
ATOM 701 N N . GLN A 1 84 ? -12.316 8.778 28.190 1.00 83.81 84 GLN A N 1
ATOM 702 C CA . GLN A 1 84 ? -12.929 8.184 27.001 1.00 83.81 84 GLN A CA 1
ATOM 703 C C . GLN A 1 84 ? -13.149 9.224 25.901 1.00 83.81 84 GLN A C 1
ATOM 705 O O . GLN A 1 84 ? -12.856 8.956 24.731 1.00 83.81 84 GLN A O 1
ATOM 710 N N . GLU A 1 85 ? -13.656 10.405 26.252 1.00 86.62 85 GLU A N 1
ATOM 711 C CA . GLU A 1 85 ? -13.875 11.506 25.314 1.00 86.62 85 GLU A CA 1
ATOM 712 C C . GLU A 1 85 ? -12.550 11.991 24.708 1.00 86.62 85 GLU A C 1
ATOM 714 O O . GLU A 1 85 ? -12.412 12.073 23.481 1.00 86.62 85 GLU A O 1
ATOM 719 N N . SER A 1 86 ? -11.531 12.187 25.547 1.00 85.06 86 SER A N 1
ATOM 720 C CA . SER A 1 86 ? -10.177 12.541 25.108 1.00 85.06 86 SER A CA 1
ATOM 721 C C . SER A 1 86 ? -9.564 11.480 24.179 1.00 85.06 86 SER A C 1
ATOM 723 O O . SER A 1 86 ? -9.046 11.799 23.098 1.00 85.06 86 SER A O 1
ATOM 725 N N . ALA A 1 87 ? -9.692 10.194 24.524 1.00 82.12 87 ALA A N 1
ATOM 726 C CA . ALA A 1 87 ? -9.195 9.088 23.709 1.00 82.12 87 ALA A CA 1
ATOM 727 C C . ALA A 1 87 ? -9.910 8.998 22.348 1.00 82.12 87 ALA A C 1
ATOM 729 O O . ALA A 1 87 ? -9.264 8.786 21.315 1.00 82.12 87 ALA A O 1
ATOM 730 N N . ARG A 1 88 ? -11.234 9.209 22.313 1.00 84.81 88 ARG A N 1
ATOM 731 C CA . ARG A 1 88 ? -12.026 9.243 21.071 1.00 84.81 88 ARG A CA 1
ATOM 732 C C . ARG A 1 88 ? -11.641 10.424 20.187 1.00 84.81 88 ARG A C 1
ATOM 734 O O . ARG A 1 88 ? -11.461 10.234 18.983 1.00 84.81 88 ARG A O 1
ATOM 741 N N . SER A 1 89 ? -11.470 11.610 20.768 1.00 83.81 89 SER A N 1
ATOM 742 C CA . SER A 1 89 ? -11.037 12.818 20.056 1.00 83.81 89 SER A CA 1
ATOM 743 C C . SER A 1 89 ? -9.652 12.635 19.426 1.00 83.81 89 SER A C 1
ATOM 745 O O . SER A 1 89 ? -9.472 12.837 18.220 1.00 83.81 89 SER A O 1
ATOM 747 N N . THR A 1 90 ? -8.696 12.116 20.200 1.00 84.00 90 THR A N 1
ATOM 748 C CA . THR A 1 90 ? -7.336 11.809 19.730 1.00 84.00 90 THR A CA 1
ATOM 749 C C . THR A 1 90 ? -7.349 10.775 18.603 1.00 84.00 90 THR A C 1
ATOM 751 O O . THR A 1 90 ? -6.711 10.956 17.562 1.00 84.00 90 THR A O 1
ATOM 754 N N . HIS A 1 91 ? -8.129 9.702 18.758 1.00 81.19 91 HIS A N 1
ATOM 755 C CA . HIS A 1 91 ? -8.280 8.686 17.721 1.00 81.19 91 HIS A CA 1
ATOM 756 C C . HIS A 1 91 ? -8.911 9.256 16.441 1.00 81.19 91 HIS A C 1
ATOM 758 O O . HIS A 1 91 ? -8.467 8.942 15.334 1.00 81.19 91 HIS A O 1
ATOM 764 N N . LEU A 1 92 ? -9.923 10.118 16.568 1.00 81.81 92 LEU A N 1
ATOM 765 C CA . LEU A 1 92 ? -10.577 10.774 15.438 1.00 81.81 92 LEU A CA 1
ATOM 766 C C . LEU A 1 92 ? -9.607 11.691 14.681 1.00 81.81 92 LEU A C 1
ATOM 768 O O . LEU A 1 92 ? -9.586 11.665 13.448 1.00 81.81 92 LEU A O 1
ATOM 772 N N . ALA A 1 93 ? -8.783 12.457 15.398 1.00 82.38 93 ALA A N 1
ATOM 773 C CA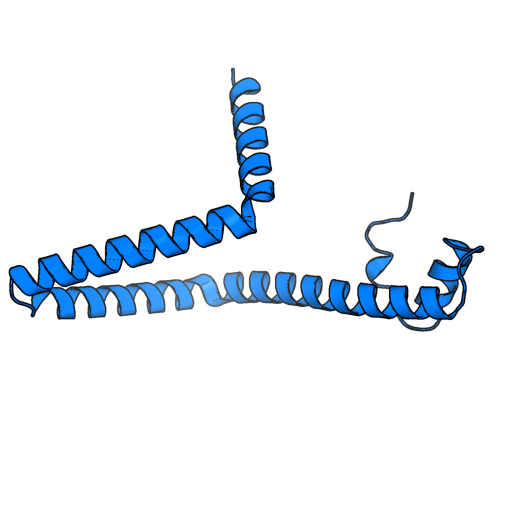 . ALA A 1 93 ? -7.746 13.299 14.809 1.00 82.38 93 ALA A CA 1
ATOM 774 C C . ALA A 1 93 ? -6.707 12.462 14.045 1.00 82.38 93 ALA A C 1
ATOM 776 O O . ALA A 1 93 ? -6.436 12.735 12.873 1.00 82.38 93 ALA A O 1
ATOM 777 N N . ALA A 1 94 ? -6.205 11.382 14.652 1.00 83.94 94 ALA A N 1
ATOM 778 C CA . ALA A 1 94 ? -5.273 10.461 14.001 1.00 83.94 94 ALA A CA 1
ATOM 779 C C . ALA A 1 94 ? -5.885 9.800 12.752 1.00 83.94 94 ALA A C 1
ATOM 781 O O . ALA A 1 94 ? -5.236 9.700 11.710 1.00 83.94 94 ALA A O 1
ATOM 782 N N . HIS A 1 95 ? -7.156 9.393 12.821 1.00 80.44 95 HIS A N 1
ATOM 783 C CA . HIS A 1 95 ? -7.875 8.828 11.683 1.00 80.44 95 HIS A CA 1
ATOM 784 C C . HIS A 1 95 ? -8.030 9.842 10.540 1.00 80.44 95 HIS A C 1
ATOM 786 O O . HIS A 1 95 ? -7.780 9.500 9.383 1.00 80.44 95 HIS A O 1
ATOM 792 N N . ARG A 1 96 ? -8.390 11.098 10.841 1.00 81.94 96 ARG A N 1
ATOM 793 C CA . ARG A 1 96 ? -8.471 12.176 9.839 1.00 81.94 96 ARG A CA 1
ATOM 794 C C . ARG A 1 96 ? -7.116 12.435 9.183 1.00 81.94 96 ARG A C 1
ATOM 796 O O . ARG A 1 96 ? -7.053 12.488 7.958 1.00 81.94 96 ARG A O 1
ATOM 803 N N . ALA A 1 97 ? -6.043 12.509 9.969 1.00 83.12 97 ALA A N 1
ATOM 804 C CA . ALA A 1 97 ? -4.689 12.682 9.446 1.00 83.12 97 ALA A CA 1
ATOM 805 C C . ALA A 1 97 ? -4.289 11.521 8.520 1.00 83.12 97 ALA A C 1
ATOM 807 O O . ALA A 1 97 ? -3.835 11.743 7.399 1.00 83.12 97 ALA A O 1
ATOM 808 N N . ALA A 1 98 ? -4.535 10.273 8.931 1.00 81.06 98 ALA A N 1
ATOM 809 C CA . ALA A 1 98 ? -4.256 9.098 8.107 1.00 81.06 98 ALA A CA 1
ATOM 810 C C . ALA A 1 98 ? -5.044 9.107 6.784 1.00 81.06 98 ALA A C 1
ATOM 812 O O . ALA A 1 98 ? -4.493 8.776 5.730 1.00 81.06 98 ALA A O 1
ATOM 813 N N . GLN A 1 99 ? -6.319 9.513 6.817 1.00 84.31 99 GLN A N 1
ATOM 814 C CA . GLN A 1 99 ? -7.117 9.682 5.602 1.00 84.31 99 GLN A CA 1
ATOM 815 C C . GLN A 1 99 ? -6.548 10.765 4.685 1.00 84.31 99 GLN A C 1
ATOM 817 O O . GLN A 1 99 ? -6.543 10.580 3.468 1.00 84.31 99 GLN A O 1
ATOM 822 N N . GLU A 1 100 ? -6.064 11.870 5.245 1.00 86.69 100 GLU A N 1
ATOM 823 C CA . GLU A 1 100 ? -5.490 12.969 4.475 1.00 86.69 100 GLU A CA 1
ATOM 824 C C . GLU A 1 100 ? -4.201 12.550 3.763 1.00 86.69 100 GLU A C 1
ATOM 826 O O . GLU A 1 100 ? -4.100 12.677 2.542 1.00 86.69 100 GLU A O 1
ATOM 831 N N . TYR A 1 101 ? -3.267 11.908 4.472 1.00 80.12 101 TYR A N 1
ATOM 832 C CA . TYR A 1 101 ? -2.058 11.353 3.852 1.00 80.12 101 TYR A CA 1
ATOM 833 C C . TYR A 1 101 ? -2.378 10.325 2.763 1.00 80.12 101 TYR A C 1
ATOM 835 O O . TYR A 1 101 ? -1.746 10.315 1.703 1.00 80.12 101 TYR A O 1
ATOM 843 N N . TYR A 1 102 ? -3.388 9.478 2.987 1.00 81.50 102 TYR A N 1
ATOM 844 C CA . TYR A 1 102 ? -3.846 8.538 1.970 1.00 81.50 102 TYR A CA 1
ATOM 845 C C . TYR A 1 102 ? -4.394 9.262 0.731 1.00 81.50 10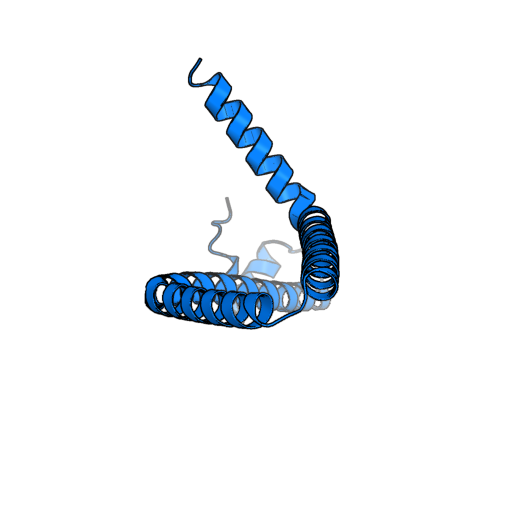2 TYR A C 1
ATOM 847 O O . TYR A 1 102 ? -4.052 8.887 -0.392 1.00 81.50 102 TYR A O 1
ATOM 855 N N . ARG A 1 103 ? -5.207 10.313 0.907 1.00 81.56 103 ARG A N 1
ATOM 856 C CA . ARG A 1 103 ? -5.741 11.119 -0.204 1.00 81.56 103 ARG A CA 1
ATOM 857 C C . ARG A 1 103 ? -4.634 11.802 -0.991 1.00 81.56 103 ARG A C 1
ATOM 859 O O . ARG A 1 103 ? -4.653 11.725 -2.217 1.00 81.56 103 ARG A O 1
ATOM 866 N N . ILE A 1 104 ? -3.661 12.400 -0.308 1.00 82.44 104 ILE A N 1
ATOM 867 C CA . ILE A 1 104 ? -2.502 13.043 -0.935 1.00 82.44 104 ILE A CA 1
ATOM 868 C C . ILE A 1 104 ? -1.721 12.015 -1.764 1.00 82.44 104 ILE A C 1
ATOM 870 O O . ILE A 1 104 ? -1.540 12.194 -2.967 1.00 82.44 104 ILE A O 1
ATOM 874 N N . GLY A 1 105 ? -1.340 10.885 -1.160 1.00 79.88 105 GLY A N 1
ATOM 875 C CA . GLY A 1 105 ? -0.526 9.860 -1.821 1.00 79.88 105 GLY A CA 1
ATOM 876 C C . GLY A 1 105 ? -1.252 9.039 -2.896 1.00 79.88 105 GLY A C 1
ATOM 877 O O . GLY A 1 105 ? -0.607 8.336 -3.676 1.00 79.88 105 GLY A O 1
ATOM 878 N N . LYS A 1 106 ? -2.591 9.078 -2.945 1.00 85.00 106 LYS A N 1
ATOM 879 C CA . LYS A 1 106 ? -3.417 8.284 -3.878 1.00 85.00 106 LYS A CA 1
ATOM 880 C C . LYS A 1 106 ? -4.380 9.127 -4.711 1.00 85.00 106 LYS A C 1
ATOM 882 O O . LYS A 1 106 ? -5.308 8.569 -5.297 1.00 85.00 106 LYS A O 1
ATOM 887 N N . ARG A 1 107 ? -4.147 10.440 -4.816 1.00 80.81 107 ARG A N 1
ATOM 888 C CA . ARG A 1 107 ? -5.045 11.400 -5.481 1.00 80.81 107 ARG A CA 1
ATOM 889 C C . ARG A 1 107 ? -5.466 10.956 -6.884 1.00 80.81 107 ARG A C 1
ATOM 891 O O . ARG A 1 107 ? -6.656 10.948 -7.182 1.00 80.81 107 ARG A O 1
ATOM 898 N N . GLN A 1 108 ? -4.506 10.509 -7.697 1.00 77.62 108 GLN A N 1
ATOM 899 C CA . GLN A 1 108 ? -4.756 10.044 -9.064 1.00 77.62 108 GLN A CA 1
ATOM 900 C C . GLN A 1 108 ? -5.651 8.794 -9.100 1.00 77.62 108 GLN A C 1
ATOM 902 O O . GLN A 1 108 ? -6.679 8.788 -9.766 1.00 77.62 108 GLN A O 1
ATOM 907 N N . ILE A 1 109 ? -5.329 7.770 -8.301 1.00 83.62 109 ILE A N 1
ATOM 908 C CA . ILE A 1 109 ? -6.113 6.524 -8.226 1.00 83.62 109 ILE A CA 1
ATOM 909 C C . ILE A 1 109 ? -7.542 6.799 -7.740 1.00 83.62 109 ILE A C 1
ATOM 911 O O . ILE A 1 109 ? -8.493 6.187 -8.223 1.00 83.62 109 ILE A O 1
ATOM 915 N N . LEU A 1 110 ? -7.709 7.705 -6.773 1.00 82.12 110 LEU A N 1
ATOM 916 C CA . LEU A 1 110 ? -9.027 8.102 -6.280 1.00 82.12 110 LEU A CA 1
ATOM 917 C C . LEU A 1 110 ? -9.837 8.836 -7.355 1.00 82.12 110 LEU A C 1
ATOM 919 O O . LEU A 1 110 ? -11.022 8.545 -7.518 1.00 82.12 110 LEU A O 1
ATOM 923 N N . ALA A 1 111 ? -9.200 9.729 -8.115 1.00 83.75 111 ALA A N 1
ATOM 924 C CA . ALA A 1 111 ? -9.831 10.409 -9.240 1.00 83.75 111 ALA A CA 1
ATOM 925 C C . ALA A 1 111 ? -10.252 9.423 -10.343 1.00 83.75 111 ALA A C 1
ATOM 927 O O . ALA A 1 111 ? -11.369 9.518 -10.851 1.00 83.75 111 ALA A O 1
ATOM 928 N N . ASP A 1 112 ? -9.409 8.444 -10.673 1.00 86.06 112 ASP A N 1
ATOM 929 C CA . ASP A 1 112 ? -9.712 7.435 -11.693 1.00 86.06 112 ASP A CA 1
ATOM 930 C C . ASP A 1 112 ? -10.859 6.512 -11.256 1.00 86.06 112 ASP A C 1
ATOM 932 O O . ASP A 1 112 ? -11.784 6.266 -12.034 1.00 86.06 112 ASP A O 1
ATOM 936 N N . LYS A 1 113 ? -10.889 6.101 -9.981 1.00 87.44 113 LYS A N 1
ATOM 937 C CA . LYS A 1 113 ? -12.026 5.361 -9.404 1.00 87.44 113 LYS A CA 1
ATOM 938 C C . LYS A 1 113 ? -13.329 6.158 -9.452 1.00 87.44 113 LYS A C 1
ATOM 940 O O . LYS A 1 113 ? -14.378 5.594 -9.757 1.00 87.44 113 LYS A O 1
ATOM 945 N N . GLU A 1 114 ? -13.288 7.458 -9.164 1.00 88.75 114 GLU A N 1
ATOM 946 C CA . GLU A 1 114 ? -14.472 8.322 -9.231 1.00 88.75 114 GLU A CA 1
ATOM 947 C C . GLU A 1 114 ? -14.953 8.518 -10.677 1.00 88.75 114 GLU A C 1
ATOM 949 O O . GLU A 1 114 ? -16.156 8.451 -10.941 1.00 88.75 114 GLU A O 1
ATOM 954 N N . LYS A 1 115 ? -14.034 8.685 -11.638 1.00 89.19 115 LYS A N 1
ATOM 955 C CA . LYS A 1 115 ? -14.367 8.695 -13.072 1.00 89.19 115 LYS A CA 1
ATOM 956 C C . LYS A 1 115 ? -15.040 7.389 -13.491 1.00 89.19 115 LYS A C 1
ATOM 958 O O . LYS A 1 115 ? -16.074 7.427 -14.156 1.00 89.19 115 LYS A O 1
ATOM 963 N N . GLU A 1 116 ? -14.500 6.244 -13.081 1.00 88.81 116 GLU A N 1
ATOM 964 C CA . GLU A 1 116 ? -15.078 4.934 -13.385 1.00 88.81 116 GLU A CA 1
ATOM 965 C C . GLU A 1 116 ? -16.467 4.762 -12.755 1.00 88.81 116 GLU A C 1
ATOM 967 O O . GLU A 1 116 ? -17.404 4.333 -13.432 1.00 88.81 116 GLU A O 1
ATOM 972 N N . ARG A 1 117 ? -16.644 5.180 -11.495 1.00 89.81 117 ARG A N 1
ATOM 973 C CA . ARG A 1 117 ? -17.951 5.189 -10.820 1.00 89.81 117 ARG A CA 1
ATOM 974 C C . ARG A 1 117 ? -18.976 6.017 -11.597 1.00 89.81 117 ARG A C 1
ATOM 976 O O . ARG A 1 117 ? -20.100 5.562 -11.802 1.00 89.81 117 ARG A O 1
ATOM 983 N N . ARG A 1 118 ? -18.594 7.210 -12.069 1.00 89.94 118 ARG A N 1
ATOM 984 C CA . ARG A 1 118 ? -19.458 8.071 -12.895 1.00 89.94 118 ARG A CA 1
ATOM 985 C C . ARG A 1 118 ? -19.788 7.438 -14.245 1.00 89.94 118 ARG A C 1
ATOM 987 O O . ARG A 1 118 ? -20.936 7.532 -14.666 1.00 89.94 118 ARG A O 1
ATOM 994 N N . ARG A 1 119 ? -18.830 6.768 -14.901 1.00 87.81 119 ARG A N 1
ATOM 995 C CA . ARG A 1 119 ? -19.091 6.013 -16.142 1.00 87.81 119 ARG A CA 1
ATOM 996 C C . ARG A 1 119 ? -20.101 4.891 -15.909 1.00 87.81 119 ARG A C 1
ATOM 998 O O . ARG A 1 119 ? -21.069 4.819 -16.651 1.00 87.81 119 ARG A O 1
ATOM 1005 N N . LYS A 1 120 ? -19.938 4.087 -14.852 1.00 85.38 120 LYS A N 1
ATOM 1006 C CA . LYS A 1 120 ? -20.893 3.020 -14.493 1.00 85.38 120 LYS A CA 1
ATOM 1007 C C . LYS A 1 120 ? -22.283 3.572 -14.190 1.00 85.38 120 LYS A C 1
ATOM 1009 O O . LYS A 1 120 ? -23.266 3.029 -14.668 1.00 85.38 120 LYS A O 1
ATOM 1014 N N . LYS A 1 121 ? -22.372 4.692 -13.462 1.00 88.75 121 LYS A N 1
ATOM 1015 C CA . LYS A 1 121 ? -23.658 5.351 -13.190 1.00 88.75 121 LYS A CA 1
ATOM 1016 C C . LYS A 1 121 ? -24.349 5.832 -14.471 1.00 88.75 121 LYS A C 1
ATOM 1018 O O . LYS A 1 121 ? -25.557 5.711 -14.560 1.00 88.75 121 LYS A O 1
ATOM 1023 N N . ARG A 1 122 ? -23.595 6.363 -15.440 1.00 81.31 122 ARG A N 1
ATOM 1024 C CA . ARG A 1 122 ? -24.126 6.789 -16.749 1.00 81.31 122 ARG A CA 1
ATOM 1025 C C . ARG A 1 122 ? -24.490 5.629 -17.676 1.00 81.31 122 ARG A C 1
ATOM 1027 O O . ARG A 1 122 ? -25.293 5.840 -18.559 1.00 81.31 122 ARG A O 1
ATOM 1034 N N . ALA A 1 123 ? -23.857 4.469 -17.521 1.00 77.81 123 ALA A N 1
ATOM 1035 C CA . ALA A 1 123 ? -24.151 3.275 -18.316 1.00 77.81 123 ALA A CA 1
ATOM 1036 C C . ALA A 1 123 ? -25.331 2.459 -17.757 1.00 77.81 123 ALA A C 1
ATOM 1038 O O . ALA A 1 123 ? -25.918 1.667 -18.481 1.00 77.81 123 ALA A O 1
ATOM 1039 N N . ASN A 1 124 ? -25.653 2.646 -16.472 1.00 65.81 124 ASN A N 1
ATOM 1040 C CA . ASN A 1 124 ? -26.800 2.041 -15.789 1.00 65.81 124 ASN A CA 1
ATOM 1041 C C . ASN A 1 124 ? -28.011 3.001 -15.692 1.00 65.81 124 ASN A C 1
ATOM 1043 O O . ASN A 1 124 ? -28.895 2.779 -14.866 1.00 65.81 124 ASN A O 1
ATOM 1047 N N . LEU A 1 125 ? -28.006 4.085 -16.473 1.00 53.00 125 LEU A N 1
ATOM 1048 C CA . LEU A 1 125 ? -29.094 5.045 -16.689 1.00 53.00 125 LEU A CA 1
ATOM 1049 C C . LEU A 1 125 ? -29.406 5.054 -18.185 1.00 53.00 125 LEU A C 1
ATOM 1051 O O . LEU A 1 125 ? -30.595 5.225 -18.516 1.00 53.00 125 LEU A O 1
#

Radius of gyration: 23.93 Å; Cα contacts (8 Å, |Δi|>4): 19; chains: 1; bounding box: 55×30×64 Å

Mean predicted aligned error: 10.65 Å